Protein AF-A0A0E0A1D8-F1 (afdb_monomer)

Mean predicted aligned error: 9.99 Å

Organism: NCBI:txid40148

Secondary structure (DSSP, 8-state):
--------------HHHHHHHTTSSTTGGGTPPTTTTTS-SEESSSGGG--TTS-TTSTT-EE-S-GGG-SBSSSS-B-HHHHHHHHHHHHHHHHHHHTT-

pLDDT: mean 75.12, std 18.59, range [31.81, 96.38]

Radius of gyration: 17.68 Å; Cα contacts (8 Å, |Δi|>4): 123; chains: 1; bounding box: 36×28×61 Å

Solvent-accessible surface area (backbone atoms only — not comparable to full-atom values): 5876 Å² total; per-residue (Å²): 137,82,80,77,74,78,78,72,69,75,76,63,81,40,77,66,56,45,63,70,50,55,82,52,92,68,52,57,87,74,60,30,45,91,68,19,66,68,29,24,28,24,13,36,38,70,76,47,23,53,30,94,89,10,39,74,94,39,74,74,33,44,70,50,95,58,52,65,33,17,36,23,32,32,100,87,43,64,15,69,47,40,53,51,52,52,51,48,54,51,52,52,53,53,52,57,59,60,75,76,112

Foldseek 3Di:
DDPD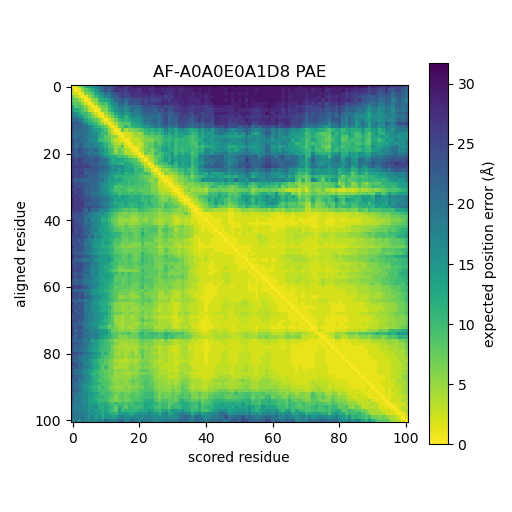PPPPPVPDCPVVVVLVVLVDDDCVVLQADDLLSQAAQKAQDDVSRHDPQTFPPRPNIDGHPDLLNHQHNTPPHGGPNNVVVSVVVVVVVVVVVVVVD

Nearest PDB structures (foldseek):
  6ur0-assembly2_B  TM=6.826E-01  e=1.760E+00  Pseudomonas aeruginosa PAO1
  6uqz-assembly2_B  TM=6.755E-01  e=4.930E+00  Pseudomonas aeruginosa PAO1

Structure (mmCIF, N/CA/C/O backbone):
data_AF-A0A0E0A1D8-F1
#
_entry.id   AF-A0A0E0A1D8-F1
#
loop_
_atom_site.group_PDB
_atom_site.id
_atom_site.type_symbol
_atom_site.label_atom_id
_atom_site.label_alt_id
_atom_site.label_comp_id
_atom_site.label_asym_id
_atom_site.label_entity_id
_atom_site.label_seq_id
_atom_site.pdbx_PDB_ins_code
_atom_site.Cartn_x
_atom_site.Cartn_y
_atom_site.Cartn_z
_atom_site.occupancy
_atom_site.B_iso_or_equiv
_atom_site.auth_seq_id
_atom_site.auth_comp_id
_atom_site.auth_asym_id
_atom_site.auth_atom_id
_atom_site.pdbx_PDB_model_num
ATOM 1 N N . MET A 1 1 ? -10.153 16.746 48.098 1.00 35.66 1 MET A N 1
ATOM 2 C CA . MET A 1 1 ? -10.253 15.403 47.489 1.00 35.66 1 MET A CA 1
ATOM 3 C C . MET A 1 1 ? -10.281 15.609 45.984 1.00 35.66 1 MET A C 1
ATOM 5 O O . MET A 1 1 ? -11.344 15.712 45.387 1.00 35.66 1 MET A O 1
ATOM 9 N N . GLU A 1 2 ? -9.107 15.832 45.402 1.00 31.81 2 GLU A N 1
ATOM 10 C CA . GLU A 1 2 ? -8.958 16.100 43.973 1.00 31.81 2 GLU A CA 1
ATOM 11 C C . GLU A 1 2 ? -8.995 14.758 43.243 1.00 31.81 2 GLU A C 1
ATOM 13 O O . GLU A 1 2 ? -8.182 13.872 43.502 1.00 31.81 2 GLU A O 1
ATOM 18 N N . ARG A 1 3 ? -9.995 14.560 42.381 1.00 48.62 3 ARG A N 1
ATOM 19 C CA . ARG A 1 3 ? -10.011 13.413 41.474 1.00 48.62 3 ARG A CA 1
ATOM 20 C C . ARG A 1 3 ? -9.079 13.759 40.325 1.00 48.62 3 ARG A C 1
ATOM 22 O O . ARG A 1 3 ? -9.483 14.442 39.389 1.00 48.62 3 ARG A O 1
ATOM 29 N N . HIS A 1 4 ? -7.831 13.318 40.426 1.00 33.62 4 HIS A N 1
ATOM 30 C CA . HIS A 1 4 ? -6.931 13.288 39.285 1.00 33.62 4 HIS A CA 1
ATOM 31 C C . HIS A 1 4 ? -7.584 12.389 38.235 1.00 33.62 4 HIS A C 1
ATOM 33 O O . HIS A 1 4 ? -7.772 11.195 38.466 1.00 33.62 4 HIS A O 1
ATOM 39 N N . ALA A 1 5 ? -7.996 12.972 37.110 1.00 40.47 5 ALA A N 1
ATOM 40 C CA . ALA A 1 5 ? -8.290 12.186 35.930 1.00 40.47 5 ALA A CA 1
ATOM 41 C C . ALA A 1 5 ? -7.004 11.427 35.599 1.00 40.47 5 ALA A C 1
ATOM 43 O O . ALA A 1 5 ? -5.983 12.043 35.288 1.00 40.47 5 ALA A O 1
ATOM 44 N N . GLU A 1 6 ? -7.026 10.100 35.710 1.00 38.84 6 GLU A N 1
ATOM 45 C CA . GLU A 1 6 ? -6.021 9.295 35.039 1.00 38.84 6 GLU A CA 1
ATOM 46 C C . GLU A 1 6 ? -6.139 9.638 33.556 1.00 38.84 6 GLU A C 1
ATOM 48 O O . GLU A 1 6 ? -7.071 9.205 32.872 1.00 38.84 6 GLU A O 1
ATOM 53 N N . ILE A 1 7 ? -5.202 10.439 33.048 1.00 41.50 7 ILE A N 1
ATOM 54 C CA . ILE A 1 7 ? -4.881 10.421 31.631 1.00 41.50 7 ILE A CA 1
ATOM 55 C C . ILE A 1 7 ? -4.380 9.000 31.409 1.00 41.50 7 ILE A C 1
ATOM 57 O O . ILE A 1 7 ? -3.197 8.710 31.583 1.00 41.50 7 ILE A O 1
ATOM 61 N N . LYS A 1 8 ? -5.293 8.076 31.090 1.00 39.06 8 LYS A N 1
ATOM 62 C CA . LYS A 1 8 ? -4.908 6.818 30.474 1.00 39.06 8 LYS A CA 1
ATOM 63 C C . LYS A 1 8 ? -4.267 7.249 29.175 1.00 39.06 8 LYS A C 1
ATOM 65 O O . LYS A 1 8 ? -4.962 7.584 28.218 1.00 39.06 8 LYS A O 1
ATOM 70 N N . SER A 1 9 ? -2.939 7.339 29.199 1.00 39.34 9 SER A N 1
ATOM 71 C CA . SER A 1 9 ? -2.132 7.394 27.999 1.00 39.34 9 SER A CA 1
ATOM 72 C C . SER A 1 9 ? -2.763 6.376 27.065 1.00 39.34 9 SER A C 1
ATOM 74 O O . SER A 1 9 ? -2.882 5.196 27.416 1.00 39.34 9 SER A O 1
ATOM 76 N N . VAL A 1 10 ? -3.251 6.832 25.913 1.00 49.41 10 VAL A N 1
ATOM 77 C CA . VAL A 1 10 ? -3.410 5.929 24.786 1.00 49.41 10 VAL A CA 1
ATOM 78 C C . VAL A 1 10 ? -1.969 5.554 24.489 1.00 49.41 10 VAL A C 1
ATOM 80 O O . VAL A 1 10 ? -1.327 6.240 23.703 1.00 49.41 10 VAL A O 1
ATOM 83 N N . HIS A 1 11 ? -1.415 4.582 25.227 1.00 45.69 11 HIS A N 1
ATOM 84 C CA . HIS A 1 11 ? -0.121 3.996 24.931 1.00 45.69 11 HIS A CA 1
ATOM 85 C C . HIS A 1 11 ? -0.286 3.519 23.501 1.00 45.69 11 HIS A C 1
ATOM 87 O O . HIS A 1 11 ? -1.049 2.594 23.210 1.00 45.69 11 HIS A O 1
ATOM 93 N N . GLY A 1 12 ? 0.244 4.357 22.616 1.00 45.75 12 GLY A N 1
ATOM 94 C CA . GLY A 1 12 ? -0.102 4.374 21.222 1.00 45.75 12 GLY A CA 1
ATO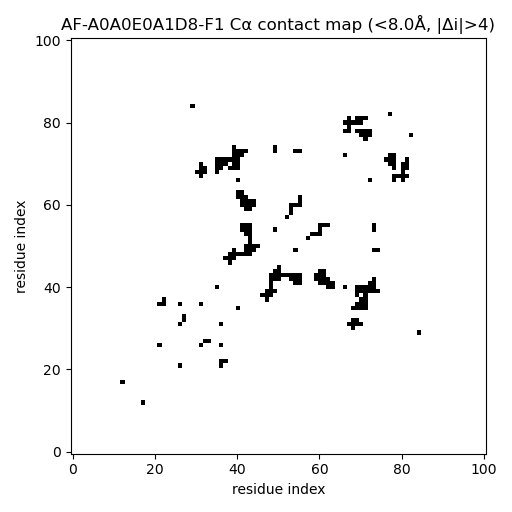M 95 C C . GLY A 1 12 ? 0.304 3.037 20.664 1.00 45.75 12 GLY A C 1
ATOM 96 O O . GLY A 1 12 ? 1.394 2.552 20.942 1.00 45.75 12 GLY A O 1
ATOM 97 N N . THR A 1 13 ? -0.571 2.459 19.856 1.00 50.62 13 THR A N 1
ATOM 98 C CA . THR A 1 13 ? -0.090 1.552 18.821 1.00 50.62 13 THR A CA 1
ATOM 99 C C . THR A 1 13 ? 0.726 2.444 17.903 1.00 50.62 13 THR A C 1
ATOM 101 O O . THR A 1 13 ? 0.170 3.149 17.063 1.00 50.62 13 THR A O 1
ATOM 104 N N . SER A 1 14 ? 2.024 2.566 18.184 1.00 59.66 14 SER A N 1
ATOM 105 C CA . SER A 1 14 ? 2.910 3.354 17.347 1.00 59.66 14 SER A CA 1
ATOM 106 C C . SER A 1 14 ? 2.805 2.794 15.936 1.00 59.66 14 SER A C 1
ATOM 108 O O . SER A 1 14 ? 2.633 1.589 15.7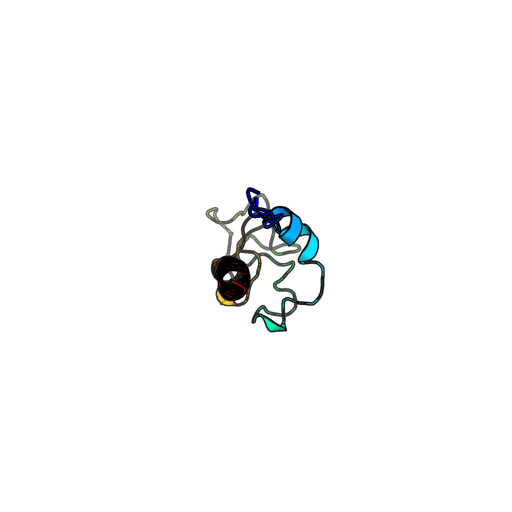53 1.00 59.66 14 SER A O 1
ATOM 110 N N . ILE A 1 15 ? 2.915 3.646 14.922 1.00 60.22 15 ILE A N 1
ATOM 111 C CA . ILE A 1 15 ? 2.914 3.187 13.529 1.00 60.22 15 ILE A CA 1
ATOM 112 C C . ILE A 1 15 ? 3.981 2.099 13.282 1.00 60.22 15 ILE A C 1
ATOM 114 O O . ILE A 1 15 ? 3.790 1.216 12.448 1.00 60.22 15 ILE A O 1
ATOM 118 N N . TYR A 1 16 ? 5.048 2.126 14.090 1.00 57.91 16 TYR A N 1
ATOM 119 C CA . TYR A 1 16 ? 6.106 1.123 14.165 1.00 57.91 16 TYR A CA 1
ATOM 120 C C . TYR A 1 16 ? 5.668 -0.196 14.820 1.00 57.91 16 TYR A C 1
ATOM 122 O O . TYR A 1 16 ? 5.975 -1.260 14.290 1.00 57.91 16 TYR A O 1
ATOM 130 N N . ASP A 1 17 ? 4.915 -0.156 15.924 1.00 61.84 17 ASP A N 1
ATOM 131 C CA . ASP A 1 17 ? 4.344 -1.373 16.529 1.00 61.84 17 ASP A CA 1
ATOM 132 C C . ASP A 1 17 ? 3.349 -2.028 15.573 1.00 61.84 17 ASP A C 1
ATOM 134 O O . ASP A 1 17 ? 3.245 -3.251 15.495 1.00 61.84 17 ASP A O 1
ATOM 138 N N . MET A 1 18 ? 2.642 -1.199 14.801 1.00 60.78 18 MET A N 1
ATOM 139 C CA . MET A 1 18 ? 1.709 -1.679 13.801 1.00 60.78 18 MET A CA 1
ATOM 140 C C . MET A 1 18 ? 2.422 -2.399 12.651 1.00 60.78 18 MET A C 1
ATOM 142 O O . MET A 1 18 ? 1.971 -3.464 12.243 1.00 60.78 18 MET A O 1
ATOM 146 N N . TRP A 1 19 ? 3.585 -1.889 12.229 1.00 58.94 19 TRP A N 1
ATOM 147 C CA . TRP A 1 19 ? 4.456 -2.522 11.229 1.00 58.94 19 TRP A CA 1
ATOM 148 C C . TRP A 1 19 ? 4.951 -3.902 11.673 1.00 58.94 19 TRP A C 1
ATOM 150 O O . TRP A 1 19 ? 4.981 -4.840 10.883 1.00 58.94 19 TRP A O 1
ATOM 160 N N . LEU A 1 20 ? 5.264 -4.061 12.963 1.00 55.78 20 LEU A N 1
ATOM 161 C CA . LEU A 1 20 ? 5.595 -5.368 13.541 1.00 55.78 20 LEU A CA 1
ATOM 162 C C . LEU A 1 20 ? 4.374 -6.306 13.614 1.00 55.78 20 LEU A C 1
ATOM 164 O O . LEU A 1 20 ? 4.530 -7.524 13.531 1.00 55.78 20 LEU A O 1
ATOM 168 N N . SER A 1 21 ? 3.163 -5.756 13.762 1.00 53.72 21 SER A N 1
ATOM 169 C CA . SER A 1 21 ? 1.915 -6.523 13.906 1.00 53.72 21 SER A CA 1
ATOM 170 C C . SER A 1 21 ? 1.224 -6.906 12.587 1.00 53.72 21 SER A C 1
ATOM 172 O O . SER A 1 21 ? 0.426 -7.848 12.586 1.00 53.72 21 SER A O 1
ATOM 174 N N . ASP A 1 22 ? 1.552 -6.238 11.473 1.00 53.75 22 ASP A N 1
ATOM 175 C CA . ASP A 1 22 ? 1.019 -6.495 10.118 1.00 53.75 22 ASP A CA 1
ATOM 176 C C . ASP A 1 22 ? 1.400 -7.883 9.559 1.00 53.75 22 ASP A C 1
ATOM 178 O O . ASP A 1 22 ? 0.875 -8.327 8.536 1.00 53.75 22 ASP A O 1
ATOM 182 N N . LEU A 1 23 ? 2.242 -8.630 10.280 1.00 50.22 23 LEU A N 1
ATOM 183 C CA . LEU A 1 23 ? 2.476 -10.059 10.060 1.00 50.22 23 LEU A CA 1
ATOM 184 C C . LEU A 1 23 ? 1.302 -10.953 10.503 1.00 50.22 23 LEU A C 1
ATOM 186 O O . LEU A 1 23 ? 1.302 -12.143 10.190 1.00 50.22 23 LEU A O 1
ATOM 190 N N . SER A 1 24 ? 0.308 -10.423 11.226 1.00 49.25 24 SER A N 1
ATOM 191 C CA . SER A 1 24 ? -0.819 -11.204 11.754 1.00 49.25 24 SER A CA 1
ATOM 192 C C . SER A 1 24 ? -2.117 -10.990 10.956 1.00 49.25 24 SER A C 1
ATOM 194 O O . SER A 1 24 ? -2.456 -9.882 10.555 1.00 49.25 24 SER A O 1
ATOM 196 N N . GLU A 1 25 ? -2.858 -12.077 10.727 1.00 50.44 25 GLU A N 1
ATOM 197 C CA . GLU A 1 25 ? -3.918 -12.316 9.722 1.00 50.44 25 GLU A CA 1
ATOM 198 C C . GLU A 1 25 ? -5.178 -11.399 9.723 1.00 50.44 25 GLU A C 1
ATOM 200 O O . GLU A 1 25 ? -6.184 -11.722 9.088 1.00 50.44 25 GLU A O 1
ATOM 205 N N . HIS A 1 26 ? -5.172 -10.235 10.377 1.00 56.38 26 HIS A N 1
ATOM 206 C CA . HIS A 1 26 ? -6.378 -9.429 10.633 1.00 56.38 26 HIS A CA 1
ATOM 207 C C . HIS A 1 26 ? -6.746 -8.390 9.552 1.00 56.38 26 HIS A C 1
ATOM 209 O O . HIS A 1 26 ? -7.812 -7.777 9.636 1.00 56.38 26 HIS A O 1
ATOM 215 N N . LEU A 1 27 ? -5.934 -8.195 8.507 1.00 61.59 27 LEU A N 1
ATOM 216 C CA . LEU A 1 27 ? -6.146 -7.117 7.518 1.00 61.59 27 LEU A CA 1
ATOM 217 C C . LEU A 1 27 ? -7.160 -7.455 6.414 1.00 61.59 27 LEU A C 1
ATOM 219 O O . LEU A 1 27 ? -7.704 -6.556 5.774 1.00 61.59 27 LEU A O 1
ATOM 223 N N . ARG A 1 28 ? -7.492 -8.740 6.228 1.00 60.75 28 ARG A N 1
ATOM 224 C CA . ARG A 1 28 ? -8.469 -9.167 5.208 1.00 60.75 28 ARG A CA 1
ATOM 225 C C . ARG A 1 28 ? -9.874 -8.626 5.487 1.00 60.75 28 ARG A C 1
ATOM 227 O O . ARG A 1 28 ? -10.576 -8.234 4.561 1.00 60.75 28 ARG A O 1
ATOM 234 N N . CYS A 1 29 ? -10.273 -8.551 6.758 1.00 57.03 29 CYS A N 1
ATOM 235 C CA . CYS A 1 29 ? -11.572 -8.003 7.168 1.00 57.03 29 CYS A CA 1
ATOM 236 C C . CYS A 1 29 ? -11.646 -6.472 7.056 1.00 57.03 29 CYS A C 1
ATOM 238 O O . CYS A 1 29 ? -12.738 -5.911 7.082 1.00 57.03 29 CYS A O 1
ATOM 240 N N . ALA A 1 30 ? -10.501 -5.798 6.920 1.00 66.19 30 ALA A N 1
ATOM 241 C CA . ALA A 1 30 ? -10.412 -4.350 6.758 1.00 66.19 30 ALA A CA 1
ATOM 242 C C . ALA A 1 30 ? -10.434 -3.898 5.283 1.00 66.19 30 ALA A C 1
ATOM 244 O O . ALA A 1 30 ? -10.366 -2.700 5.021 1.00 66.19 30 ALA A O 1
ATOM 245 N N . GLY A 1 31 ? -10.564 -4.835 4.331 1.00 70.12 31 GLY A N 1
ATOM 246 C CA . GLY A 1 31 ? -10.642 -4.549 2.894 1.00 70.12 31 GLY A CA 1
ATOM 247 C C . GLY A 1 31 ? -9.319 -4.688 2.134 1.00 70.12 31 GLY A C 1
ATOM 248 O O . GLY A 1 31 ? -9.293 -4.434 0.934 1.00 70.12 31 GLY A O 1
ATOM 249 N N . PHE A 1 32 ? -8.239 -5.122 2.791 1.00 78.50 32 PHE A N 1
ATOM 250 C CA . PHE A 1 32 ? -6.948 -5.341 2.134 1.00 78.50 32 PHE A CA 1
ATOM 251 C C . PHE A 1 32 ? -6.865 -6.730 1.491 1.00 78.50 32 PHE A C 1
ATOM 253 O O . PHE A 1 32 ? -7.329 -7.732 2.049 1.00 78.50 32 PHE A O 1
ATOM 260 N N . ALA A 1 33 ? -6.251 -6.800 0.308 1.00 70.50 33 ALA A N 1
ATOM 261 C CA . ALA A 1 33 ? -6.097 -8.043 -0.439 1.00 70.50 33 ALA A CA 1
ATOM 262 C C . ALA A 1 33 ? -5.180 -9.046 0.290 1.00 70.50 33 ALA A C 1
ATOM 264 O O . ALA A 1 33 ? -4.217 -8.672 0.965 1.00 70.50 33 ALA A O 1
ATOM 265 N N . ALA A 1 34 ? -5.440 -10.348 0.116 1.00 61.53 34 ALA A N 1
ATOM 266 C CA . ALA A 1 34 ? -4.550 -11.397 0.616 1.00 61.53 34 ALA A CA 1
ATOM 267 C C . ALA A 1 34 ? -3.161 -11.261 -0.040 1.00 61.53 34 ALA A C 1
ATOM 269 O O . ALA A 1 34 ? -3.053 -11.270 -1.263 1.00 61.53 34 ALA A O 1
ATOM 270 N N . GLY A 1 35 ? -2.110 -11.099 0.770 1.00 62.00 35 GLY A N 1
ATOM 271 C CA . GLY A 1 35 ? -0.744 -10.823 0.298 1.00 62.00 35 GLY A CA 1
ATOM 272 C C . GLY A 1 35 ? -0.408 -9.335 0.102 1.00 62.00 35 GLY A C 1
ATOM 273 O O . GLY 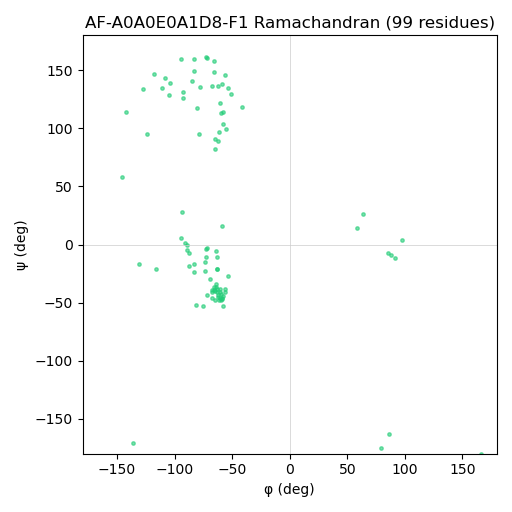A 1 35 ? 0.767 -9.001 -0.052 1.00 62.00 35 GLY A O 1
ATOM 274 N N . GLY A 1 36 ? -1.394 -8.434 0.191 1.00 62.03 36 GLY A N 1
ATOM 275 C CA . GLY A 1 36 ? -1.195 -6.977 0.177 1.00 62.03 36 GLY A CA 1
ATOM 276 C C . GLY A 1 36 ? -0.582 -6.411 1.465 1.00 62.03 36 GLY A C 1
ATOM 277 O O . GLY A 1 36 ? -0.307 -5.215 1.525 1.00 62.03 36 GLY A O 1
ATOM 278 N N . SER A 1 37 ? -0.371 -7.261 2.478 1.00 68.62 37 SER A N 1
ATOM 279 C CA . SER A 1 37 ? 0.291 -6.926 3.745 1.00 68.62 37 SER A CA 1
ATOM 280 C C . SER A 1 37 ? 1.813 -6.973 3.676 1.00 68.62 37 SER A C 1
ATOM 282 O O . SER A 1 37 ? 2.461 -6.325 4.475 1.00 68.62 37 SER A O 1
ATOM 284 N N . LEU A 1 38 ? 2.402 -7.727 2.742 1.00 77.25 38 LEU A N 1
ATOM 285 C CA . LEU A 1 38 ? 3.863 -7.832 2.614 1.00 77.25 38 LEU A CA 1
ATOM 286 C C . LEU A 1 38 ? 4.383 -7.288 1.289 1.00 77.25 38 LEU A C 1
ATOM 288 O O . LEU A 1 38 ? 5.563 -6.978 1.173 1.00 77.25 38 LEU A O 1
ATOM 292 N N . ARG A 1 39 ? 3.527 -7.187 0.269 1.00 88.06 39 ARG A N 1
ATOM 293 C CA . ARG A 1 39 ? 3.898 -6.652 -1.040 1.00 88.06 39 ARG A CA 1
ATOM 294 C C . ARG A 1 39 ? 3.609 -5.152 -1.098 1.00 88.06 39 ARG A C 1
ATOM 296 O O . ARG A 1 39 ? 2.471 -4.744 -0.890 1.00 88.06 39 ARG A O 1
ATOM 303 N N . ALA A 1 40 ? 4.615 -4.355 -1.448 1.00 91.31 40 ALA A N 1
ATOM 304 C CA . ALA A 1 40 ? 4.444 -2.932 -1.710 1.00 91.31 40 ALA A CA 1
ATOM 305 C C . ALA A 1 40 ? 3.606 -2.701 -2.977 1.00 91.31 40 ALA A C 1
ATOM 307 O O . ALA A 1 40 ? 3.832 -3.345 -4.010 1.00 91.31 40 ALA A O 1
ATOM 308 N N . CYS A 1 41 ? 2.660 -1.760 -2.919 1.00 94.06 41 CYS A N 1
ATOM 309 C CA . CYS A 1 41 ? 1.872 -1.373 -4.087 1.00 94.06 41 CYS A CA 1
ATOM 310 C C . CYS A 1 41 ? 2.768 -0.796 -5.187 1.00 94.06 41 CYS A C 1
ATOM 312 O O . CYS A 1 41 ? 2.643 -1.176 -6.345 1.00 94.06 41 CYS A O 1
ATOM 314 N N . CYS A 1 42 ? 3.701 0.078 -4.833 1.00 95.88 42 CYS A N 1
ATOM 315 C CA . CYS A 1 42 ? 4.618 0.718 -5.753 1.00 95.88 42 CYS A CA 1
ATOM 316 C C . CYS A 1 42 ? 6.059 0.229 -5.550 1.00 95.88 42 CYS A C 1
ATOM 318 O O . CYS A 1 42 ? 6.563 0.133 -4.430 1.00 95.88 42 CYS A O 1
ATOM 320 N N . GLY A 1 43 ? 6.728 -0.068 -6.665 1.00 95.69 43 GLY A N 1
ATOM 321 C CA . GLY A 1 43 ? 8.144 -0.418 -6.696 1.00 95.69 43 GLY A CA 1
ATOM 322 C C . GLY A 1 43 ? 8.571 -1.036 -8.025 1.00 95.69 43 GLY A C 1
ATOM 323 O O . GLY A 1 43 ? 7.782 -1.153 -8.961 1.00 95.69 43 GLY A O 1
ATOM 324 N N . GLY A 1 44 ? 9.848 -1.387 -8.135 1.00 94.62 44 GLY A N 1
ATOM 325 C CA . GLY A 1 44 ? 10.471 -1.846 -9.380 1.00 94.62 44 GLY A CA 1
ATOM 326 C C . GLY A 1 44 ? 10.504 -3.361 -9.579 1.00 94.62 44 GLY A C 1
ATOM 327 O O . GLY A 1 44 ? 11.436 -3.862 -10.212 1.00 94.62 44 GLY A O 1
ATOM 328 N N . GLY A 1 45 ? 9.552 -4.106 -9.010 1.00 91.56 45 GLY A N 1
ATOM 329 C CA . GLY A 1 45 ? 9.515 -5.571 -9.083 1.00 91.56 45 GLY A CA 1
ATOM 330 C C . GLY A 1 45 ? 10.344 -6.273 -8.001 1.00 91.56 45 GLY A C 1
ATOM 331 O O . GLY A 1 45 ? 10.674 -5.685 -6.978 1.00 91.56 45 GLY A O 1
ATOM 332 N N . GLY A 1 46 ? 10.648 -7.561 -8.203 1.00 90.25 46 GLY A N 1
ATOM 333 C CA . GLY A 1 46 ? 11.366 -8.394 -7.225 1.00 90.25 46 GLY A CA 1
ATOM 334 C C . GLY A 1 46 ? 10.495 -8.919 -6.067 1.00 90.25 46 GLY A C 1
ATOM 335 O O . GLY A 1 46 ? 9.266 -8.737 -6.066 1.00 90.25 46 GLY A O 1
ATOM 336 N N . PRO A 1 47 ? 11.105 -9.612 -5.083 1.00 90.00 47 PRO A N 1
ATOM 337 C CA . PRO A 1 47 ? 10.421 -10.034 -3.862 1.00 90.00 47 PRO A CA 1
ATOM 338 C C . PRO A 1 47 ? 9.753 -8.839 -3.177 1.00 90.00 47 PRO A C 1
ATOM 340 O O . PRO A 1 47 ? 10.343 -7.766 -3.081 1.00 90.00 47 PRO A O 1
ATOM 343 N N . TYR A 1 48 ? 8.500 -9.009 -2.749 1.00 87.00 48 TYR A N 1
ATOM 344 C CA . TYR A 1 48 ? 7.697 -7.950 -2.117 1.00 87.00 48 TYR A CA 1
ATOM 345 C C . TYR A 1 48 ? 7.489 -6.676 -2.958 1.00 87.00 48 TYR A C 1
ATOM 347 O O . TYR A 1 48 ? 6.993 -5.682 -2.440 1.00 87.00 48 TYR A O 1
ATOM 355 N N . ASN A 1 49 ? 7.783 -6.723 -4.265 1.00 91.56 49 ASN A N 1
ATOM 356 C CA . ASN A 1 49 ? 7.790 -5.566 -5.167 1.00 91.56 49 ASN A CA 1
ATOM 357 C C . ASN A 1 49 ? 8.835 -4.494 -4.811 1.00 91.56 49 ASN A C 1
ATOM 359 O O . ASN A 1 49 ? 8.649 -3.325 -5.135 1.00 91.56 49 ASN A O 1
ATOM 363 N N . TRP A 1 50 ? 9.924 -4.876 -4.141 1.00 90.31 50 TRP A N 1
ATOM 364 C CA . TRP A 1 50 ? 10.990 -3.954 -3.769 1.00 90.31 50 TRP A CA 1
ATOM 365 C C . TRP A 1 50 ? 12.236 -4.106 -4.647 1.00 90.31 50 TRP A C 1
ATOM 367 O O . TRP A 1 50 ? 12.812 -5.189 -4.770 1.00 90.31 50 TRP A O 1
ATOM 377 N N . ASN A 1 51 ? 12.708 -2.979 -5.186 1.00 91.75 51 ASN A N 1
ATOM 378 C CA . ASN A 1 51 ? 13.962 -2.880 -5.924 1.00 91.75 51 ASN A CA 1
ATOM 379 C C . ASN A 1 51 ? 14.648 -1.544 -5.602 1.00 91.75 51 ASN A C 1
ATOM 381 O O . ASN A 1 51 ? 14.145 -0.483 -5.967 1.00 91.75 51 ASN A O 1
ATOM 385 N N . GLY A 1 52 ? 15.814 -1.589 -4.949 1.00 90.69 52 GLY A N 1
ATOM 386 C CA . GLY A 1 52 ? 16.550 -0.387 -4.533 1.00 90.69 52 GLY A CA 1
ATOM 387 C C . GLY A 1 52 ? 17.028 0.501 -5.689 1.00 90.69 52 GLY A C 1
ATOM 388 O O . GLY A 1 52 ? 17.244 1.692 -5.493 1.00 90.69 52 GLY A O 1
ATOM 389 N N . SER A 1 53 ? 17.147 -0.045 -6.902 1.00 94.50 53 SER A N 1
ATOM 390 C CA . SER A 1 53 ? 17.484 0.721 -8.110 1.00 94.50 53 SER A CA 1
ATOM 391 C C . SER A 1 53 ? 16.260 1.316 -8.816 1.00 94.50 53 SER A C 1
ATOM 393 O O . SER A 1 53 ? 16.423 2.087 -9.756 1.00 94.50 53 SER A O 1
ATOM 395 N N . ALA A 1 54 ? 15.047 0.973 -8.377 1.00 94.19 54 ALA A N 1
ATOM 396 C CA . ALA A 1 54 ? 13.780 1.407 -8.964 1.00 94.19 54 ALA A CA 1
ATOM 397 C C . ALA A 1 54 ? 12.710 1.579 -7.866 1.00 94.19 54 ALA A C 1
ATOM 399 O O . ALA A 1 54 ? 11.664 0.927 -7.867 1.00 94.19 54 ALA A O 1
ATOM 400 N N . ILE A 1 55 ? 12.998 2.443 -6.890 1.00 92.00 55 ILE A N 1
ATOM 401 C CA . ILE A 1 55 ? 12.039 2.863 -5.860 1.00 92.00 55 ILE A CA 1
ATOM 402 C C . ILE A 1 55 ? 10.987 3.803 -6.461 1.00 92.00 55 ILE A C 1
ATOM 404 O O . ILE A 1 55 ? 11.201 4.411 -7.511 1.00 92.00 55 ILE A O 1
ATOM 408 N N . CYS A 1 56 ? 9.860 3.965 -5.775 1.00 94.12 56 CYS A N 1
ATOM 409 C CA . CYS A 1 56 ? 8.791 4.869 -6.194 1.00 94.12 56 CYS A CA 1
ATOM 410 C C . CYS A 1 56 ? 9.296 6.284 -6.498 1.00 94.12 56 CYS A C 1
ATOM 412 O O . CYS A 1 56 ? 9.999 6.890 -5.694 1.00 94.12 56 CYS A O 1
ATOM 414 N N . GLY A 1 57 ? 8.928 6.803 -7.672 1.00 90.44 57 GLY A N 1
ATOM 415 C CA . GLY A 1 57 ? 9.417 8.084 -8.193 1.00 90.44 57 GLY A CA 1
ATOM 416 C C . GLY A 1 57 ? 10.665 7.975 -9.079 1.00 90.44 57 GLY A C 1
ATOM 417 O O . GLY A 1 57 ? 10.984 8.935 -9.775 1.00 90.44 57 GLY A O 1
ATOM 418 N N . MET A 1 58 ? 11.337 6.819 -9.115 1.00 95.00 58 MET A N 1
ATOM 419 C CA . MET A 1 58 ? 12.416 6.535 -10.067 1.00 95.00 58 MET A CA 1
ATOM 420 C C . MET A 1 58 ? 11.903 5.797 -11.308 1.00 95.00 58 MET A C 1
ATOM 422 O O . MET A 1 58 ? 10.846 5.161 -11.300 1.00 95.00 58 MET A O 1
ATOM 426 N N . ALA A 1 59 ? 12.676 5.869 -12.394 1.00 96.38 59 ALA A N 1
ATOM 427 C CA . ALA A 1 59 ? 12.386 5.126 -13.615 1.00 96.38 59 ALA A CA 1
ATOM 428 C C . ALA A 1 59 ? 12.345 3.611 -13.345 1.00 96.38 59 ALA A C 1
ATOM 430 O O . ALA A 1 59 ? 13.183 3.072 -12.624 1.00 96.38 59 ALA A O 1
ATOM 431 N N . GLY A 1 60 ? 11.367 2.928 -13.942 1.00 93.38 60 GLY A N 1
ATOM 432 C CA . GLY A 1 60 ? 11.168 1.485 -13.773 1.00 93.38 60 GLY A CA 1
ATOM 433 C C . GLY A 1 60 ? 10.337 1.085 -12.549 1.00 93.38 60 GLY A C 1
ATOM 434 O O . GLY A 1 60 ? 9.978 -0.085 -12.442 1.00 93.38 60 GLY A O 1
ATOM 435 N N . ALA A 1 61 ? 9.984 2.019 -11.660 1.00 96.31 61 ALA A N 1
ATOM 436 C CA . ALA A 1 61 ? 9.002 1.762 -10.611 1.00 96.31 61 ALA A CA 1
ATOM 437 C C . ALA A 1 61 ? 7.576 1.806 -11.177 1.00 96.31 61 ALA A C 1
ATOM 439 O O . ALA A 1 61 ? 7.226 2.713 -11.934 1.00 96.31 61 ALA A O 1
ATOM 440 N N . VAL A 1 62 ? 6.744 0.843 -10.783 1.00 95.62 62 VAL A N 1
ATOM 441 C CA . VAL A 1 62 ? 5.341 0.745 -11.198 1.00 95.62 62 VAL A CA 1
ATOM 442 C C . VAL A 1 62 ? 4.461 0.619 -9.959 1.00 95.62 62 VAL A C 1
ATOM 444 O O . VAL A 1 62 ? 4.766 -0.151 -9.047 1.00 95.62 62 VAL A O 1
ATOM 447 N N . ALA A 1 63 ? 3.377 1.393 -9.928 1.00 95.31 63 ALA A N 1
ATOM 448 C CA . ALA A 1 63 ? 2.341 1.291 -8.908 1.00 95.31 63 ALA A CA 1
ATOM 449 C C . ALA A 1 63 ? 1.333 0.189 -9.254 1.00 95.31 63 ALA A C 1
ATOM 451 O O . ALA A 1 63 ? 1.062 -0.082 -10.424 1.00 95.31 63 ALA A O 1
ATOM 452 N N . CYS A 1 64 ? 0.770 -0.436 -8.227 1.00 92.62 64 CYS A N 1
ATOM 453 C CA . CYS A 1 64 ? -0.314 -1.391 -8.363 1.00 92.62 64 CYS A CA 1
ATOM 454 C C . CYS A 1 64 ? -1.586 -0.707 -8.888 1.00 92.62 64 CYS A C 1
ATOM 456 O O . CYS A 1 64 ? -1.752 0.505 -8.758 1.00 92.62 64 CYS A O 1
ATOM 458 N N . GLU A 1 65 ? -2.488 -1.495 -9.474 1.00 93.56 65 GLU A N 1
ATOM 459 C CA . GLU A 1 65 ? -3.722 -0.986 -10.085 1.00 93.56 65 GLU A CA 1
ATOM 460 C C . GLU A 1 65 ? -4.682 -0.372 -9.056 1.00 93.56 65 GLU A C 1
ATOM 462 O O . GLU A 1 65 ? -5.267 0.678 -9.311 1.00 93.56 65 GLU A O 1
ATOM 467 N N . ASP A 1 66 ? -4.793 -0.992 -7.876 1.00 91.62 66 ASP A N 1
ATOM 468 C CA . ASP A 1 66 ? -5.635 -0.509 -6.782 1.00 91.62 66 ASP A CA 1
ATOM 469 C C . ASP A 1 66 ? -4.829 -0.307 -5.484 1.00 91.62 66 ASP A C 1
ATOM 471 O O . ASP A 1 66 ? -4.657 -1.237 -4.683 1.00 91.62 66 ASP A O 1
ATOM 475 N N . PRO A 1 67 ? -4.352 0.926 -5.227 1.00 91.38 67 PRO A N 1
ATOM 476 C CA . PRO A 1 67 ? -3.681 1.267 -3.977 1.00 91.38 67 PRO A CA 1
ATOM 477 C C . PRO A 1 67 ? -4.577 1.142 -2.739 1.00 91.38 67 PRO A C 1
ATOM 479 O O . PRO A 1 67 ? -4.055 1.017 -1.633 1.00 91.38 67 PRO A O 1
ATOM 482 N N . SER A 1 68 ? -5.909 1.167 -2.885 1.00 90.44 68 SER A N 1
ATOM 483 C CA . SER A 1 68 ? -6.828 1.091 -1.743 1.00 90.44 68 SER A CA 1
ATOM 484 C C . SER A 1 68 ? -6.911 -0.309 -1.131 1.00 90.44 68 SER A C 1
ATOM 486 O O . SER A 1 68 ? -7.198 -0.445 0.058 1.00 90.44 68 SER A O 1
ATOM 488 N N . ALA A 1 69 ? -6.565 -1.334 -1.913 1.00 88.12 69 ALA A N 1
ATOM 489 C CA . ALA A 1 69 ? -6.494 -2.725 -1.482 1.00 88.12 69 ALA A CA 1
ATOM 490 C C . ALA A 1 69 ? -5.116 -3.133 -0.918 1.00 88.12 69 ALA A C 1
ATOM 492 O O . ALA A 1 69 ? -4.938 -4.287 -0.515 1.00 88.12 69 ALA A O 1
ATOM 493 N N . SER A 1 70 ? -4.142 -2.215 -0.881 1.00 87.38 70 SER A N 1
ATOM 494 C CA . SER A 1 70 ? -2.769 -2.474 -0.423 1.00 87.38 70 SER A CA 1
ATOM 495 C C . SER A 1 70 ? -2.485 -1.818 0.926 1.00 87.38 70 SER A C 1
ATOM 497 O O . SER A 1 70 ? -2.931 -0.703 1.182 1.00 87.38 70 SER A O 1
ATOM 499 N N . VAL A 1 71 ? -1.709 -2.486 1.780 1.00 86.75 71 VAL A N 1
ATOM 500 C CA . 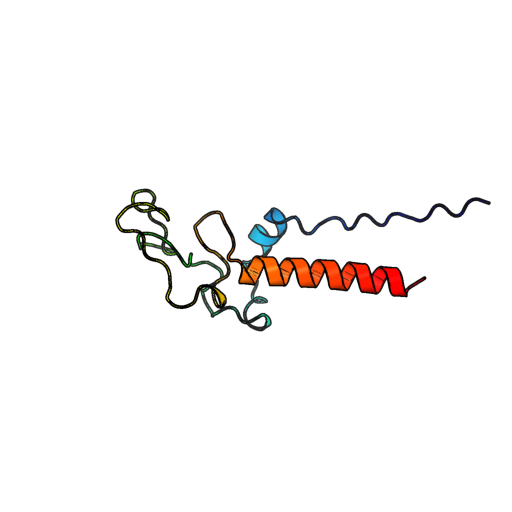VAL A 1 71 ? -1.294 -1.947 3.086 1.00 86.75 71 VAL A CA 1
ATOM 501 C C . VAL A 1 71 ? -0.111 -1.003 2.902 1.00 86.75 71 VAL A C 1
ATOM 503 O O . VAL A 1 71 ? -0.162 0.159 3.305 1.00 86.75 71 VAL A O 1
ATOM 506 N N . HIS A 1 72 ? 0.929 -1.479 2.220 1.00 87.94 72 HIS A N 1
ATOM 507 C CA . HIS A 1 72 ? 2.145 -0.720 1.949 1.00 87.94 72 HIS A CA 1
ATOM 508 C C . HIS A 1 72 ? 2.069 0.005 0.608 1.00 87.94 72 HIS A C 1
ATOM 510 O O . HIS A 1 72 ? 1.741 -0.590 -0.422 1.00 87.94 72 HIS A O 1
ATOM 516 N N . TRP A 1 73 ? 2.406 1.293 0.614 1.00 92.31 73 TRP A N 1
ATOM 517 C CA . TRP A 1 73 ? 2.640 2.046 -0.611 1.00 92.31 73 TRP A CA 1
ATOM 518 C C . TRP A 1 73 ? 3.993 1.665 -1.206 1.00 92.31 73 TRP A C 1
ATOM 520 O O . TRP A 1 73 ? 4.051 1.244 -2.355 1.00 92.31 73 TRP A O 1
ATOM 530 N N . ASP A 1 74 ? 5.051 1.736 -0.402 1.00 90.25 74 ASP A N 1
ATOM 531 C CA . ASP A 1 74 ? 6.413 1.326 -0.745 1.00 90.25 74 ASP A CA 1
ATOM 532 C C . ASP A 1 74 ? 7.030 0.528 0.422 1.00 90.25 74 ASP A C 1
ATOM 534 O O . ASP A 1 74 ? 6.336 0.159 1.369 1.00 90.25 74 ASP A O 1
ATOM 538 N N . GLY A 1 75 ? 8.332 0.238 0.374 1.00 77.75 75 GLY A N 1
ATOM 539 C CA . GLY A 1 75 ? 9.016 -0.515 1.432 1.00 77.75 75 GLY A CA 1
ATOM 540 C C . GLY A 1 75 ? 9.047 0.152 2.820 1.00 77.75 75 GLY A C 1
ATOM 541 O O . GLY A 1 75 ? 9.429 -0.515 3.778 1.00 77.75 75 GLY A O 1
ATOM 542 N N . GLY A 1 76 ? 8.671 1.432 2.954 1.00 80.25 76 GLY A N 1
ATOM 543 C CA . GLY A 1 76 ? 8.713 2.189 4.214 1.00 80.25 76 GLY A CA 1
ATOM 544 C C . GLY A 1 76 ? 7.433 2.950 4.580 1.00 80.25 76 GLY A C 1
ATOM 545 O O . GLY A 1 76 ? 7.263 3.319 5.742 1.00 80.25 76 GLY A O 1
ATOM 546 N N . HIS A 1 77 ? 6.519 3.169 3.636 1.00 88.06 77 HIS A N 1
ATOM 547 C CA . HIS A 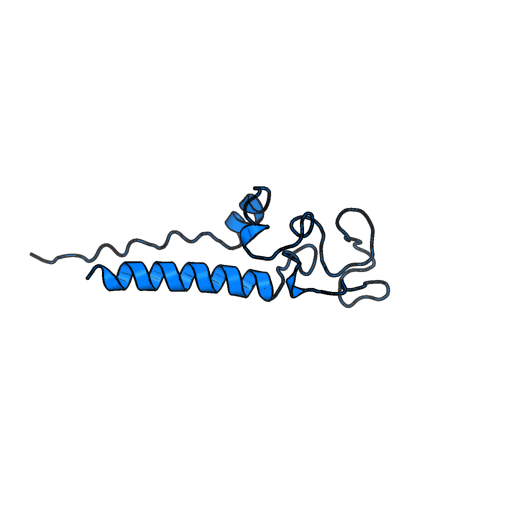1 77 ? 5.299 3.953 3.831 1.00 88.06 77 HIS A CA 1
ATOM 548 C C . HIS A 1 77 ? 4.038 3.117 3.618 1.00 88.06 77 HIS A C 1
ATOM 550 O O . HIS A 1 77 ? 3.977 2.242 2.752 1.00 88.06 77 HIS A O 1
ATOM 556 N N . TYR A 1 78 ? 2.989 3.436 4.374 1.00 88.75 78 TYR A N 1
ATOM 557 C CA . TYR A 1 78 ? 1.661 2.868 4.165 1.00 88.75 78 TYR A CA 1
ATOM 558 C C . TYR A 1 78 ? 0.883 3.602 3.073 1.00 88.75 78 TYR A C 1
ATOM 560 O O . TYR A 1 78 ? 1.161 4.756 2.746 1.00 88.75 78 TYR A O 1
ATOM 568 N N . THR A 1 79 ? -0.131 2.936 2.529 1.00 91.31 79 THR A N 1
ATOM 569 C CA . THR A 1 79 ? -1.109 3.582 1.655 1.00 91.31 79 THR A CA 1
ATOM 570 C C . THR A 1 79 ? -2.036 4.496 2.450 1.00 91.31 79 THR A C 1
ATOM 572 O O . THR A 1 79 ? -2.232 4.358 3.661 1.00 91.31 79 THR A O 1
ATOM 575 N N . GLU A 1 80 ? -2.685 5.419 1.744 1.00 92.06 80 GLU A N 1
ATOM 576 C CA . GLU A 1 80 ? -3.725 6.267 2.321 1.00 92.06 80 GLU A CA 1
ATOM 577 C C . GLU A 1 80 ? -4.867 5.448 2.945 1.00 92.06 80 GLU A C 1
ATOM 579 O O . GLU A 1 80 ? -5.380 5.805 4.008 1.00 92.06 80 GLU A O 1
ATOM 584 N N . ALA A 1 81 ? -5.257 4.335 2.315 1.00 90.56 81 ALA A N 1
ATOM 585 C CA . ALA A 1 81 ? -6.301 3.454 2.828 1.00 90.56 81 ALA A CA 1
ATOM 586 C C . ALA A 1 81 ? -5.939 2.901 4.211 1.00 90.56 81 ALA A C 1
ATOM 588 O O . ALA A 1 81 ? -6.770 2.932 5.125 1.00 90.56 81 ALA A O 1
ATOM 589 N N . MET A 1 82 ? -4.683 2.490 4.397 1.00 86.69 82 MET A N 1
ATOM 590 C CA . MET A 1 82 ? -4.205 2.029 5.694 1.00 86.69 82 MET A CA 1
ATOM 591 C C . MET A 1 82 ? -4.154 3.167 6.713 1.00 86.69 82 MET A C 1
ATOM 593 O O . MET A 1 82 ? -4.714 3.030 7.798 1.00 86.69 82 MET A O 1
ATOM 597 N N . TYR A 1 83 ? -3.621 4.339 6.360 1.00 88.94 83 TYR A N 1
ATOM 598 C CA . TYR A 1 83 ? -3.663 5.501 7.258 1.00 88.94 83 TYR A CA 1
ATOM 599 C C . TYR A 1 83 ? -5.088 5.867 7.698 1.00 88.94 83 TYR A C 1
ATOM 601 O O . TYR A 1 83 ? -5.324 6.148 8.876 1.00 88.94 83 TYR A O 1
ATOM 609 N N . ARG A 1 84 ? -6.068 5.815 6.786 1.00 88.50 84 ARG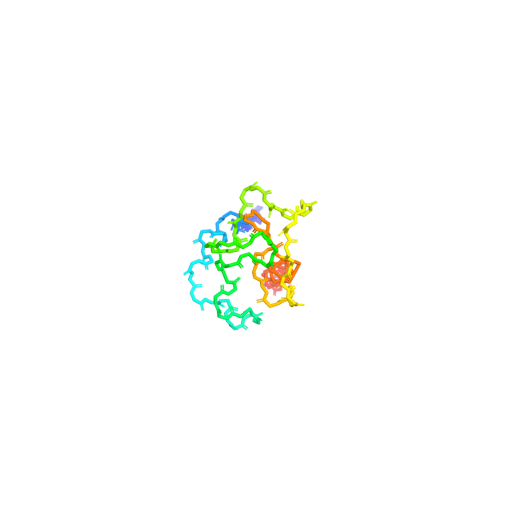 A N 1
ATOM 610 C CA . ARG A 1 84 ? -7.485 6.037 7.115 1.00 88.50 84 ARG A CA 1
ATOM 611 C C . ARG A 1 84 ? -8.016 4.984 8.085 1.00 88.50 84 ARG A C 1
ATOM 613 O O . ARG A 1 84 ? -8.769 5.339 8.993 1.00 88.50 84 ARG A O 1
ATOM 620 N N . TYR A 1 85 ? -7.654 3.715 7.906 1.00 85.06 85 TYR A N 1
ATOM 621 C CA . TYR A 1 85 ? -8.040 2.636 8.815 1.00 85.06 85 TYR A CA 1
ATOM 622 C C . TYR A 1 85 ? -7.496 2.870 10.233 1.00 85.06 85 TYR A C 1
ATOM 624 O O . TYR A 1 85 ? -8.269 2.849 11.196 1.00 85.06 85 TYR A O 1
ATOM 632 N N . ILE A 1 86 ? -6.208 3.211 10.357 1.00 81.62 86 ILE A N 1
ATOM 633 C CA . ILE A 1 86 ? -5.560 3.548 11.638 1.00 81.62 86 ILE A CA 1
ATOM 634 C C . ILE A 1 86 ? -6.277 4.717 12.316 1.00 81.62 86 ILE A C 1
ATOM 636 O O . ILE A 1 86 ? -6.701 4.614 13.469 1.00 81.62 86 ILE A O 1
ATOM 640 N N . ALA A 1 87 ? -6.451 5.821 11.585 1.00 85.69 87 ALA A N 1
ATOM 641 C CA . ALA A 1 87 ? -7.056 7.038 12.112 1.00 85.69 87 ALA A CA 1
ATOM 6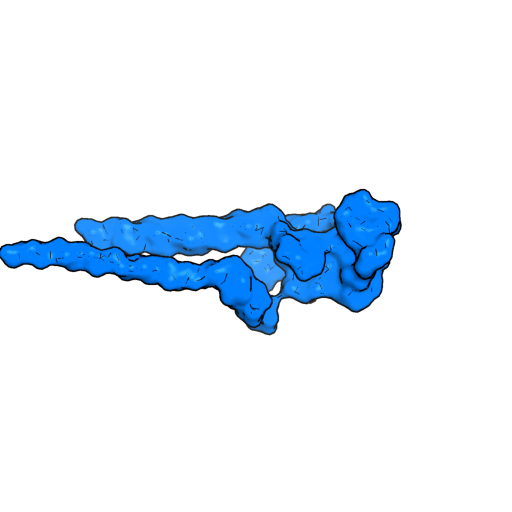42 C C . ALA A 1 87 ? -8.492 6.797 12.600 1.00 85.69 87 ALA A C 1
ATOM 644 O O . ALA A 1 87 ? -8.867 7.273 13.673 1.00 85.69 87 ALA A O 1
ATOM 645 N N . LYS A 1 88 ? -9.285 6.009 11.858 1.00 85.75 88 LYS A N 1
ATOM 646 C CA . LYS A 1 88 ? -10.624 5.583 12.293 1.00 85.75 88 LYS A CA 1
ATOM 647 C C . LYS A 1 88 ? -10.560 4.790 13.594 1.00 85.75 88 LYS A C 1
ATOM 649 O O . LYS A 1 88 ? -11.304 5.103 14.517 1.00 85.75 88 LYS A O 1
ATOM 654 N N . GLY A 1 89 ? -9.660 3.810 13.693 1.00 82.06 89 GLY A N 1
ATOM 655 C CA . GLY A 1 89 ? -9.482 3.014 14.908 1.00 82.06 89 GLY A CA 1
ATOM 656 C C . GLY A 1 89 ? -9.144 3.871 16.131 1.00 82.06 89 GLY A C 1
ATOM 657 O O . GLY A 1 89 ? -9.739 3.697 17.196 1.00 82.06 89 GLY A O 1
ATOM 658 N N . TRP A 1 90 ? -8.236 4.837 15.978 1.00 81.56 90 TRP A N 1
ATOM 659 C CA . TRP A 1 90 ? -7.880 5.775 17.045 1.00 81.56 90 TRP A CA 1
ATOM 660 C C . TRP A 1 90 ? -9.046 6.683 17.439 1.00 81.56 90 TRP A C 1
ATOM 662 O O . TRP A 1 90 ? -9.355 6.794 18.626 1.00 81.56 90 TRP A O 1
ATOM 672 N N . LEU A 1 91 ? -9.732 7.282 16.462 1.00 86.25 91 LEU A N 1
ATOM 673 C CA . LEU A 1 91 ? -10.869 8.163 16.719 1.00 86.25 91 LEU A CA 1
ATOM 674 C C . LEU A 1 91 ? -12.017 7.414 17.404 1.00 86.25 91 LEU A C 1
ATOM 676 O O . LEU A 1 91 ? -12.584 7.916 18.372 1.00 86.25 91 LEU A O 1
ATOM 680 N N . SER A 1 92 ? -12.332 6.196 16.956 1.00 82.94 92 SER A N 1
ATOM 681 C CA . SER A 1 92 ? -13.346 5.354 17.592 1.00 82.94 92 SER A CA 1
ATOM 682 C C . SER A 1 92 ? -13.004 5.069 19.051 1.00 82.94 92 SER A C 1
ATOM 684 O O . SER A 1 92 ? -13.855 5.266 19.914 1.00 82.94 92 SER A O 1
ATOM 686 N N . LYS A 1 93 ? -11.757 4.680 19.352 1.00 77.62 93 LYS A N 1
ATOM 687 C CA . LYS A 1 93 ? -11.316 4.442 20.735 1.00 77.62 93 LYS A CA 1
ATOM 688 C C . LYS A 1 93 ? -11.427 5.700 21.596 1.00 77.62 93 LYS A C 1
ATOM 690 O O . LYS A 1 93 ? -11.964 5.627 22.699 1.00 77.62 93 LYS A O 1
ATOM 695 N N . ALA A 1 94 ? -10.977 6.848 21.088 1.00 79.12 94 ALA A N 1
ATOM 696 C CA . ALA A 1 94 ? -11.092 8.124 21.790 1.00 79.12 94 ALA A CA 1
ATOM 697 C C . ALA A 1 94 ? -12.559 8.479 22.097 1.00 79.12 94 ALA A C 1
ATOM 699 O O . ALA A 1 94 ? -12.892 8.816 23.231 1.00 79.12 94 ALA A O 1
ATOM 700 N N . LEU A 1 95 ? -13.458 8.328 21.120 1.00 81.62 95 LEU A N 1
ATOM 701 C CA . LEU A 1 95 ? -14.889 8.584 21.305 1.00 81.62 95 LEU A CA 1
ATOM 702 C C . LEU A 1 95 ? -15.537 7.622 22.307 1.00 81.62 95 LEU A C 1
ATOM 704 O O . LEU A 1 95 ? -16.369 8.044 23.108 1.00 81.62 95 LEU A O 1
ATOM 708 N N . THR A 1 96 ? -15.166 6.340 22.290 1.00 79.50 96 THR A N 1
ATOM 709 C CA . THR A 1 96 ? -15.659 5.362 23.269 1.00 79.50 96 THR A CA 1
ATOM 710 C C . THR A 1 96 ? -15.230 5.721 24.689 1.00 79.50 96 THR A C 1
ATOM 712 O O . THR A 1 96 ? -16.037 5.570 25.600 1.00 79.50 96 THR A O 1
ATOM 715 N N . LEU A 1 97 ? -14.009 6.228 24.882 1.00 74.88 97 LEU A N 1
ATOM 716 C CA . LEU A 1 97 ? -13.527 6.674 26.193 1.00 74.88 97 LEU A CA 1
ATOM 717 C C . LEU A 1 97 ? -14.267 7.922 26.688 1.00 74.88 97 LEU A C 1
ATOM 719 O O . LEU A 1 97 ? -14.625 7.990 27.857 1.00 74.88 97 LEU A O 1
ATOM 723 N N . ILE A 1 98 ? -14.544 8.884 25.805 1.00 76.69 98 ILE A N 1
ATOM 724 C CA . ILE A 1 98 ? -15.265 10.114 26.172 1.00 76.69 98 ILE A CA 1
ATOM 725 C C . ILE A 1 98 ? -16.709 9.812 26.597 1.00 76.69 98 ILE A C 1
ATOM 727 O O . ILE A 1 98 ? -17.213 10.432 27.522 1.00 76.69 98 ILE A O 1
ATOM 731 N N . ARG A 1 99 ? -17.368 8.835 25.963 1.00 76.62 99 ARG A N 1
ATOM 732 C CA . ARG A 1 99 ? -18.753 8.430 26.281 1.00 76.62 99 ARG A CA 1
ATOM 733 C C . ARG A 1 99 ? -18.914 7.668 27.605 1.00 76.62 99 ARG A C 1
ATOM 735 O O . ARG A 1 99 ? -20.031 7.285 27.936 1.00 76.62 99 ARG A O 1
ATOM 742 N N . GLN A 1 100 ? -17.823 7.386 28.316 1.00 64.81 100 GLN A N 1
ATOM 743 C CA . GLN A 1 100 ? -17.836 6.715 29.623 1.00 64.81 100 GLN A CA 1
ATOM 744 C C . GLN A 1 100 ? -17.829 7.703 30.803 1.00 64.81 100 GLN A C 1
ATOM 746 O O . GLN A 1 100 ? -17.749 7.269 31.953 1.00 64.81 100 GLN A O 1
ATOM 751 N N . PHE A 1 101 ? -17.923 9.005 30.520 1.00 55.09 101 PHE A N 1
ATOM 752 C CA . PHE A 1 101 ? -18.070 10.098 31.482 1.00 55.09 101 PHE A CA 1
ATOM 753 C C . PHE A 1 101 ? -19.411 10.807 31.282 1.00 55.09 101 PHE A C 1
ATOM 755 O O . PHE A 1 101 ? -19.905 11.374 32.282 1.00 55.09 101 PHE A O 1
#

Sequence (101 aa):
MERHA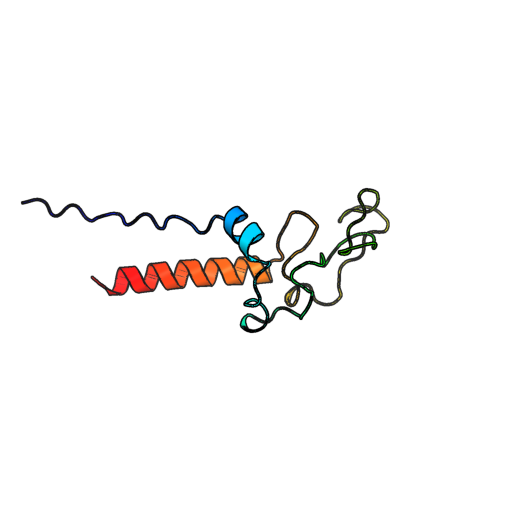EIKSVHGTSIYDMWLSDLSEHLRCAGFAAGGSLRACCGGGGPYNWNGSAICGMAGAVACEDPSASVHWDGGHYTEAMYRYIAKGWLSKALTLIRQF

InterPro domains:
  IPR036514 SGNH hydrolase superfamily [G3DSA:3.40.50.1110] (10-96)